Protein AF-A0A534D3G7-F1 (afdb_monomer_lite)

Radius of gyration: 12.49 Å; chains: 1; bounding box: 18×36×30 Å

pLDDT: mean 91.08, std 12.13, range [45.91, 98.31]

Sequence (69 aa):
MHWSFLRQMRLLVLRRGVELAIELKQHLFDTFYHAVALETPDGILVTADDRYLRAALGKAQIMHLMDWE

Foldseek 3Di:
DCVVVVVVLVVQLQVQLVVCCVQLVDDSVLSSQVSNQVSDVNRAAEDCPPSVCVSCVVPPRYDYNVVDD

Structure (mmCIF, N/CA/C/O backbone):
data_AF-A0A534D3G7-F1
#
_entry.id   AF-A0A534D3G7-F1
#
loop_
_atom_site.group_PDB
_atom_site.id
_atom_site.type_symbol
_atom_site.label_atom_id
_atom_site.label_alt_id
_atom_site.label_comp_id
_atom_site.label_asym_id
_atom_site.label_entity_id
_atom_site.label_seq_id
_atom_site.pdbx_PDB_ins_code
_atom_site.Cartn_x
_atom_site.Cartn_y
_atom_site.Cartn_z
_atom_site.occupancy
_atom_site.B_iso_or_equiv
_atom_site.auth_seq_id
_atom_site.auth_comp_id
_atom_site.auth_asym_id
_atom_site.auth_atom_id
_atom_site.pdbx_PDB_model_num
ATOM 1 N N . MET A 1 1 ? 11.543 17.676 -20.366 1.00 45.91 1 MET A N 1
ATOM 2 C CA . MET A 1 1 ? 10.568 17.894 -19.271 1.00 45.91 1 MET A CA 1
ATOM 3 C C . MET A 1 1 ? 10.222 16.540 -18.654 1.00 45.91 1 MET A C 1
ATOM 5 O O . MET A 1 1 ? 9.413 15.830 -19.222 1.00 45.91 1 MET A O 1
ATOM 9 N N . HIS A 1 2 ? 10.875 16.134 -17.561 1.00 58.31 2 HIS A N 1
ATOM 10 C CA . HIS A 1 2 ? 10.626 14.828 -16.908 1.00 58.31 2 HIS A CA 1
ATOM 11 C C . HIS A 1 2 ? 10.522 14.938 -15.367 1.00 58.31 2 HIS A C 1
ATOM 13 O O . HIS A 1 2 ? 10.171 13.992 -14.673 1.00 58.31 2 HIS A O 1
ATOM 19 N N . TRP A 1 3 ? 10.778 16.129 -14.813 1.00 51.25 3 TRP A N 1
ATOM 20 C CA . TRP A 1 3 ? 10.865 16.356 -13.367 1.00 51.25 3 TRP A CA 1
ATOM 21 C C . TRP A 1 3 ? 9.506 16.447 -12.657 1.00 51.25 3 TRP A C 1
ATOM 23 O O . TRP A 1 3 ? 9.411 16.097 -11.481 1.00 51.25 3 TRP A O 1
ATOM 33 N N . SER A 1 4 ? 8.447 16.884 -13.349 1.00 64.12 4 SER A N 1
ATOM 34 C CA . SER A 1 4 ? 7.108 17.022 -12.753 1.00 64.12 4 SER A CA 1
ATOM 35 C C . SER A 1 4 ? 6.480 15.668 -12.411 1.00 64.12 4 SER A C 1
ATOM 37 O O . SER A 1 4 ? 5.905 15.521 -11.336 1.00 64.12 4 SER A O 1
ATOM 39 N N . PHE A 1 5 ? 6.678 14.661 -13.267 1.00 61.03 5 PHE A N 1
ATOM 40 C CA . PHE A 1 5 ? 6.213 13.289 -13.044 1.00 61.03 5 PHE A CA 1
ATOM 41 C C . PHE A 1 5 ? 6.844 12.676 -11.784 1.00 61.03 5 PHE A C 1
ATOM 43 O O . PHE A 1 5 ? 6.139 12.196 -10.902 1.00 61.03 5 PHE A O 1
ATOM 50 N N . LEU A 1 6 ? 8.166 12.817 -11.624 1.00 62.88 6 LEU A N 1
ATOM 51 C CA . LEU A 1 6 ? 8.899 12.319 -10.451 1.00 62.88 6 LEU A CA 1
ATOM 52 C C . LEU A 1 6 ? 8.517 13.022 -9.136 1.00 62.88 6 LEU A C 1
ATOM 54 O O . LEU A 1 6 ? 8.676 12.452 -8.053 1.00 62.88 6 LEU A O 1
ATOM 58 N N . ARG A 1 7 ? 8.044 14.274 -9.196 1.00 67.31 7 ARG A N 1
ATOM 59 C CA . ARG A 1 7 ? 7.512 14.987 -8.022 1.00 67.31 7 ARG A CA 1
ATOM 60 C C . ARG A 1 7 ? 6.115 14.505 -7.650 1.00 67.31 7 ARG A C 1
ATOM 62 O O . ARG A 1 7 ? 5.849 14.306 -6.469 1.00 67.31 7 ARG A O 1
ATOM 69 N N . GLN A 1 8 ? 5.248 14.314 -8.638 1.00 71.12 8 GLN A N 1
ATOM 70 C CA . GLN A 1 8 ? 3.880 13.858 -8.410 1.00 71.12 8 GLN A CA 1
ATOM 71 C C . GLN A 1 8 ? 3.849 12.415 -7.890 1.00 71.12 8 GLN A C 1
ATOM 73 O O . GLN A 1 8 ? 3.171 12.145 -6.902 1.00 71.12 8 GLN A O 1
ATOM 78 N N . MET A 1 9 ? 4.686 11.540 -8.457 1.00 76.25 9 MET A N 1
ATOM 79 C CA . MET A 1 9 ? 4.879 10.162 -7.994 1.00 76.25 9 MET A CA 1
ATOM 80 C C . MET A 1 9 ? 5.262 10.098 -6.507 1.00 76.25 9 MET A C 1
ATOM 82 O O . MET A 1 9 ? 4.710 9.313 -5.745 1.00 76.25 9 MET A O 1
ATOM 86 N N . ARG A 1 10 ? 6.157 10.989 -6.053 1.00 83.62 10 ARG A N 1
ATOM 87 C CA . ARG A 1 10 ? 6.581 11.048 -4.645 1.00 83.62 10 ARG A CA 1
ATOM 88 C C . ARG A 1 10 ? 5.429 11.332 -3.682 1.00 83.62 10 ARG A C 1
ATOM 90 O O . ARG A 1 10 ? 5.373 10.726 -2.619 1.00 83.62 10 ARG A O 1
ATOM 97 N N . LEU A 1 11 ? 4.521 12.242 -4.032 1.00 89.88 11 LEU A N 1
ATOM 98 C CA . LEU A 1 11 ? 3.381 12.566 -3.170 1.00 89.88 11 LEU A CA 1
ATOM 99 C C . LEU A 1 11 ? 2.366 11.418 -3.109 1.00 89.88 11 LEU A C 1
ATOM 101 O O . LEU A 1 11 ? 1.819 11.159 -2.038 1.00 89.88 11 LEU A O 1
ATOM 105 N N . LEU A 1 12 ? 2.153 10.717 -4.227 1.00 92.75 12 LEU A N 1
ATOM 106 C CA . LEU A 1 12 ? 1.275 9.545 -4.285 1.00 92.75 12 LEU A CA 1
ATOM 107 C C . LEU A 1 12 ? 1.808 8.410 -3.409 1.00 92.75 12 LEU A C 1
ATOM 109 O O . LEU A 1 12 ? 1.078 7.918 -2.553 1.0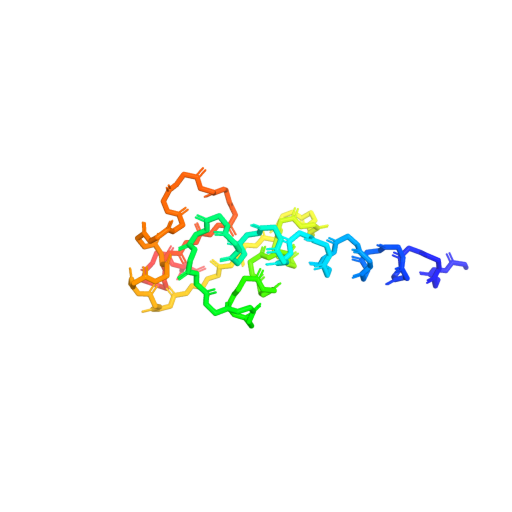0 92.75 12 LEU A O 1
ATOM 113 N N . VAL A 1 13 ? 3.099 8.087 -3.531 1.00 95.81 13 VAL A N 1
ATOM 114 C CA . VAL A 1 13 ? 3.756 7.059 -2.709 1.00 95.81 13 VAL A CA 1
ATOM 115 C C . VAL A 1 13 ? 3.671 7.389 -1.219 1.00 95.81 13 VAL A C 1
ATOM 117 O O . VAL A 1 13 ? 3.316 6.527 -0.417 1.00 95.81 13 VAL A O 1
ATOM 120 N N . LEU A 1 14 ? 3.954 8.638 -0.828 1.00 96.56 14 LEU A N 1
ATOM 121 C CA . LEU A 1 14 ? 3.901 9.040 0.581 1.00 96.56 14 LEU A CA 1
ATOM 122 C C . LEU A 1 14 ? 2.487 8.928 1.154 1.00 96.56 14 LEU A C 1
ATOM 124 O O . LEU A 1 14 ? 2.300 8.401 2.249 1.00 96.56 14 LEU A O 1
ATOM 128 N N . ARG A 1 15 ? 1.481 9.394 0.411 1.00 97.56 15 ARG A N 1
ATOM 129 C CA . ARG A 1 15 ? 0.086 9.281 0.838 1.00 97.56 15 ARG A CA 1
ATOM 130 C C . ARG A 1 15 ? -0.333 7.813 0.952 1.00 97.56 15 ARG A C 1
ATOM 132 O O . ARG A 1 15 ? -0.839 7.406 1.996 1.00 97.56 15 ARG A O 1
ATOM 139 N N . ARG A 1 16 ? -0.079 7.021 -0.092 1.00 97.44 16 ARG A N 1
ATOM 140 C CA . ARG A 1 16 ? -0.431 5.598 -0.156 1.00 97.44 16 ARG A CA 1
ATOM 141 C C . ARG A 1 16 ? 0.228 4.798 0.963 1.00 97.44 16 ARG A C 1
ATOM 143 O O . ARG A 1 16 ? -0.434 3.975 1.585 1.00 97.44 16 ARG A O 1
ATOM 150 N N . GLY A 1 17 ? 1.504 5.046 1.252 1.00 97.94 17 GLY A N 1
ATOM 151 C CA . GLY A 1 17 ? 2.208 4.329 2.313 1.00 97.94 17 GLY A CA 1
ATOM 152 C C . GLY A 1 17 ? 1.651 4.622 3.702 1.00 97.94 17 GLY A C 1
ATOM 153 O O . GLY A 1 17 ? 1.548 3.702 4.510 1.00 97.94 17 GLY A O 1
ATOM 154 N N . VAL A 1 18 ? 1.218 5.859 3.972 1.00 98.31 18 VAL A N 1
ATOM 155 C CA . VAL A 1 18 ? 0.531 6.197 5.231 1.00 98.31 18 VAL A CA 1
ATOM 156 C C . VAL A 1 18 ? -0.827 5.498 5.322 1.00 98.31 18 VAL A C 1
ATOM 158 O O . VAL A 1 18 ? -1.125 4.896 6.353 1.00 98.31 18 VAL A O 1
ATOM 161 N N . GLU A 1 19 ? -1.628 5.530 4.252 1.00 98.00 19 GLU A N 1
ATOM 162 C CA . GLU A 1 19 ? -2.926 4.836 4.195 1.00 98.00 19 GLU A CA 1
ATOM 163 C C . GLU A 1 19 ? -2.756 3.327 4.456 1.00 98.00 19 GLU A C 1
ATOM 165 O O . GLU A 1 19 ? -3.435 2.768 5.318 1.00 98.00 19 GLU A O 1
ATOM 170 N N . LEU A 1 20 ? -1.779 2.690 3.801 1.00 97.88 20 LEU A N 1
ATOM 171 C CA . LEU A 1 20 ? -1.443 1.280 4.014 1.00 97.88 20 LEU A CA 1
ATOM 172 C C . LEU A 1 20 ? -0.943 0.993 5.434 1.00 97.88 20 LEU A C 1
ATOM 174 O O . LEU A 1 20 ? -1.288 -0.043 5.996 1.00 97.88 20 LEU A O 1
ATOM 178 N N . ALA A 1 21 ? -0.135 1.876 6.029 1.00 98.25 21 ALA A N 1
ATOM 179 C CA . ALA A 1 21 ? 0.386 1.667 7.384 1.00 98.25 21 ALA A CA 1
ATOM 180 C C . ALA A 1 21 ? -0.751 1.614 8.408 1.00 98.25 21 ALA A C 1
ATOM 182 O O . ALA A 1 21 ? -0.766 0.747 9.284 1.00 98.25 21 ALA A O 1
ATOM 183 N N . ILE A 1 22 ? -1.724 2.517 8.260 1.00 97.94 22 ILE A N 1
ATOM 184 C CA . ILE A 1 22 ? -2.914 2.578 9.110 1.00 97.94 22 ILE A CA 1
ATOM 185 C C . ILE A 1 22 ? -3.788 1.341 8.890 1.00 97.94 22 ILE A C 1
ATOM 187 O O . ILE A 1 22 ? -4.179 0.690 9.859 1.00 97.94 22 ILE A O 1
ATOM 191 N N . GLU A 1 23 ? -4.078 1.005 7.631 1.00 97.31 23 GLU A N 1
ATOM 192 C CA . GLU A 1 23 ? -4.972 -0.101 7.282 1.00 97.31 23 GLU A CA 1
ATOM 193 C C . GLU A 1 23 ? -4.410 -1.462 7.719 1.00 97.31 23 GLU A C 1
ATOM 195 O O . GLU A 1 23 ? -5.101 -2.246 8.368 1.00 97.31 23 GLU A O 1
ATOM 200 N N . LEU A 1 24 ? -3.141 -1.729 7.401 1.00 96.31 24 LEU A N 1
ATOM 201 C CA . LEU A 1 24 ? -2.503 -3.028 7.630 1.00 96.31 24 LEU A CA 1
ATOM 202 C C . LEU A 1 24 ? -1.885 -3.159 9.029 1.00 96.31 24 LEU A C 1
ATOM 204 O O . LEU A 1 24 ? -1.415 -4.240 9.400 1.00 96.31 24 LEU A O 1
ATOM 208 N N . LYS A 1 25 ? -1.849 -2.064 9.803 1.00 97.00 25 LYS A N 1
ATOM 209 C CA . LYS A 1 25 ? -1.159 -1.965 11.100 1.00 97.00 25 LYS A CA 1
ATOM 210 C C . LYS A 1 25 ? 0.304 -2.431 11.018 1.00 97.00 25 LYS A C 1
ATOM 212 O O . LYS A 1 25 ? 0.789 -3.133 11.907 1.00 97.00 25 LYS A O 1
ATOM 217 N N . GLN A 1 26 ? 0.985 -2.063 9.933 1.00 97.19 26 GLN A N 1
ATOM 218 C CA . GLN A 1 26 ? 2.398 -2.377 9.683 1.00 97.19 26 GLN A CA 1
ATOM 219 C C . GLN A 1 26 ? 3.273 -1.130 9.806 1.00 97.19 26 GLN A C 1
ATOM 221 O O . GLN A 1 26 ? 2.775 -0.002 9.861 1.00 97.19 26 GLN A O 1
ATOM 226 N N . HIS A 1 27 ? 4.591 -1.326 9.859 1.00 96.31 27 HIS A N 1
ATOM 227 C CA . HIS A 1 27 ? 5.525 -0.211 9.914 1.00 96.31 27 HIS A CA 1
ATOM 228 C C . HIS A 1 27 ? 5.457 0.620 8.632 1.00 96.31 27 HIS A C 1
ATOM 230 O O . HIS A 1 27 ? 5.394 0.095 7.523 1.00 96.31 27 HIS A O 1
ATOM 236 N N . LEU A 1 28 ? 5.522 1.942 8.804 1.00 96.50 28 LEU A N 1
ATOM 237 C CA . LEU A 1 28 ? 5.424 2.904 7.708 1.00 96.50 28 LEU A CA 1
ATOM 238 C C . LEU A 1 28 ? 6.479 2.678 6.611 1.00 96.50 28 LEU A C 1
ATOM 240 O O . LEU A 1 28 ? 6.229 2.937 5.440 1.00 96.50 28 LEU A O 1
ATOM 244 N N . PHE A 1 29 ? 7.668 2.202 6.982 1.00 95.56 29 PHE A N 1
ATOM 245 C CA . PHE A 1 29 ? 8.730 1.945 6.013 1.00 95.56 29 PHE A CA 1
ATOM 246 C C . PHE A 1 29 ? 8.401 0.759 5.104 1.00 95.56 29 PHE A C 1
ATOM 248 O O . PHE A 1 29 ? 8.547 0.886 3.890 1.00 95.56 29 PHE A O 1
ATOM 255 N N . ASP A 1 30 ? 7.871 -0.336 5.653 1.00 95.56 30 ASP A N 1
ATOM 256 C CA . ASP A 1 30 ? 7.451 -1.500 4.862 1.00 95.56 30 ASP A CA 1
ATOM 257 C C . ASP A 1 30 ? 6.335 -1.111 3.887 1.00 95.56 30 ASP A C 1
ATOM 259 O O . ASP A 1 30 ? 6.345 -1.476 2.709 1.00 95.56 30 ASP A O 1
ATOM 263 N N . THR A 1 31 ? 5.395 -0.279 4.345 1.00 97.81 31 THR A N 1
ATOM 264 C CA . THR A 1 31 ? 4.300 0.191 3.495 1.00 97.81 31 THR A CA 1
ATOM 265 C C . THR A 1 31 ? 4.719 1.212 2.446 1.00 97.81 31 THR A C 1
ATOM 267 O O . THR A 1 31 ? 4.036 1.313 1.428 1.00 97.81 31 THR A O 1
ATOM 270 N N . PHE A 1 32 ? 5.836 1.927 2.612 1.00 97.69 32 PHE A N 1
ATOM 271 C CA . PHE A 1 32 ? 6.378 2.760 1.537 1.00 97.69 32 PHE A CA 1
ATOM 272 C C . PHE A 1 32 ? 6.954 1.937 0.392 1.00 97.69 32 PHE A C 1
ATOM 274 O O . PHE A 1 32 ? 6.697 2.282 -0.759 1.00 97.69 32 PHE A O 1
ATOM 281 N N . TYR A 1 33 ? 7.669 0.843 0.665 1.00 96.44 33 TYR A N 1
ATOM 282 C CA . TYR A 1 33 ? 8.137 -0.041 -0.408 1.00 96.44 33 TYR A CA 1
ATOM 283 C C . TYR A 1 33 ? 6.963 -0.631 -1.191 1.00 96.44 33 TYR A C 1
ATOM 285 O O . TYR A 1 33 ? 6.973 -0.641 -2.422 1.00 96.44 33 TYR A O 1
ATOM 293 N N . HIS A 1 34 ? 5.902 -1.021 -0.487 1.00 97.44 34 HIS A N 1
ATOM 294 C CA . HIS A 1 34 ? 4.683 -1.498 -1.128 1.00 97.44 34 HIS A CA 1
ATOM 295 C C . HIS A 1 34 ? 3.970 -0.393 -1.923 1.00 97.44 34 HIS A C 1
ATOM 297 O O . HIS A 1 34 ? 3.535 -0.613 -3.049 1.00 97.44 34 HIS A O 1
ATOM 303 N N . ALA A 1 35 ? 3.899 0.825 -1.386 1.00 97.81 35 ALA A N 1
ATOM 304 C CA . ALA A 1 35 ? 3.331 1.966 -2.096 1.00 97.81 35 ALA A CA 1
ATOM 305 C C . ALA A 1 35 ? 4.110 2.308 -3.374 1.00 97.81 35 ALA A C 1
ATOM 307 O O . ALA A 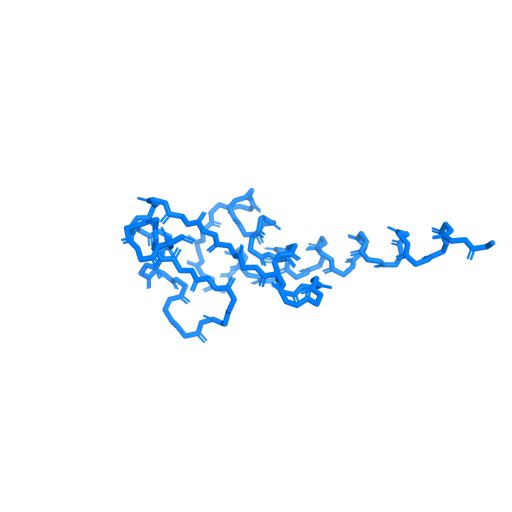1 35 ? 3.497 2.650 -4.378 1.00 97.81 35 ALA A O 1
ATOM 308 N N . VAL A 1 36 ? 5.442 2.192 -3.369 1.00 96.75 36 VAL A N 1
ATOM 309 C CA . VAL A 1 36 ? 6.249 2.355 -4.589 1.00 96.75 36 VAL A CA 1
ATOM 310 C C . VAL A 1 36 ? 5.854 1.322 -5.637 1.00 96.75 36 VAL A C 1
ATOM 312 O O . VAL A 1 36 ? 5.655 1.702 -6.788 1.00 96.75 36 VAL A O 1
ATOM 315 N N . ALA A 1 3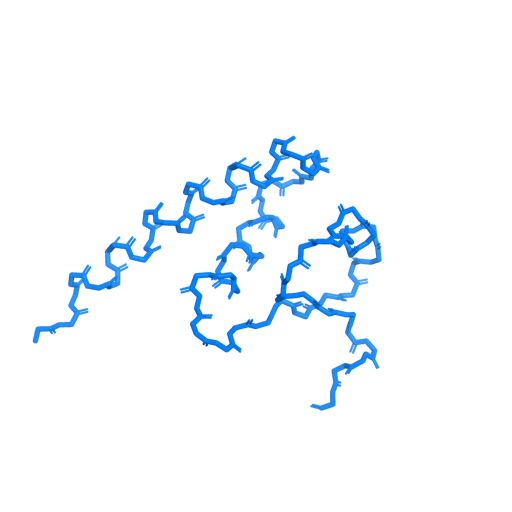7 ? 5.709 0.051 -5.252 1.00 96.62 37 ALA A N 1
ATOM 316 C CA . ALA A 1 37 ? 5.267 -0.992 -6.174 1.00 96.62 37 ALA A CA 1
ATOM 317 C C . ALA A 1 37 ? 3.886 -0.667 -6.766 1.00 96.62 37 ALA A C 1
ATOM 319 O O . ALA A 1 37 ? 3.728 -0.716 -7.980 1.00 96.62 37 ALA A O 1
ATOM 320 N N . LEU A 1 38 ? 2.934 -0.232 -5.934 1.00 96.19 38 LEU A N 1
ATOM 321 C CA . LEU A 1 38 ? 1.571 0.102 -6.361 1.00 96.19 38 LEU A CA 1
ATOM 322 C C . LEU A 1 38 ? 1.473 1.300 -7.316 1.00 96.19 38 LEU A C 1
ATOM 324 O O . LEU A 1 38 ? 0.600 1.344 -8.177 1.00 96.19 38 LEU A O 1
ATOM 328 N N . GLU A 1 39 ? 2.338 2.299 -7.148 1.00 95.06 39 GLU A N 1
ATOM 329 C CA . GLU A 1 39 ? 2.314 3.517 -7.970 1.00 95.06 39 GLU A CA 1
ATOM 330 C C . GLU A 1 39 ? 3.257 3.420 -9.189 1.00 95.06 39 GLU A C 1
ATOM 332 O O . GLU A 1 39 ? 3.264 4.299 -10.052 1.00 95.06 39 GLU A O 1
ATOM 337 N N . THR A 1 40 ? 4.041 2.341 -9.291 1.00 93.31 40 THR A N 1
ATOM 338 C CA . THR A 1 40 ? 4.918 2.074 -10.436 1.00 93.31 40 THR A CA 1
ATOM 339 C C . THR A 1 40 ? 4.231 1.094 -11.388 1.00 93.31 40 THR A C 1
ATOM 341 O O . THR A 1 40 ? 3.857 0.001 -10.958 1.00 93.31 40 THR A O 1
ATOM 344 N N . PRO A 1 41 ? 4.082 1.432 -12.683 1.00 91.75 41 PRO A N 1
ATOM 345 C CA . PRO A 1 41 ? 3.622 0.470 -13.680 1.00 91.75 41 PRO A CA 1
ATOM 346 C C . PRO A 1 41 ? 4.473 -0.803 -13.634 1.00 91.75 41 PRO A C 1
ATOM 348 O O . PRO A 1 41 ? 5.699 -0.712 -13.622 1.00 91.75 41 PRO A O 1
ATOM 351 N N . ASP A 1 42 ? 3.817 -1.960 -13.555 1.00 93.12 42 ASP A N 1
ATOM 352 C CA . ASP A 1 42 ? 4.446 -3.288 -13.464 1.00 93.12 42 ASP A CA 1
ATOM 353 C C . ASP A 1 42 ? 5.374 -3.487 -12.246 1.00 93.12 42 ASP A C 1
ATOM 355 O O . ASP A 1 42 ? 6.124 -4.459 -12.169 1.00 93.12 42 ASP A O 1
ATOM 359 N N . GLY A 1 43 ? 5.317 -2.585 -11.258 1.00 95.25 43 GLY A N 1
ATOM 360 C CA . GLY A 1 43 ? 6.066 -2.708 -10.015 1.00 95.25 43 GLY A CA 1
ATOM 361 C C . GLY A 1 43 ? 5.547 -3.867 -9.168 1.00 95.25 43 GLY A C 1
ATOM 362 O O . GLY A 1 43 ? 4.338 -4.048 -9.027 1.00 95.25 43 GLY A O 1
ATOM 363 N N . ILE A 1 44 ? 6.455 -4.636 -8.571 1.00 97.00 44 ILE A N 1
ATOM 364 C CA . ILE A 1 44 ? 6.118 -5.703 -7.626 1.00 97.00 44 ILE A CA 1
ATOM 365 C C . ILE A 1 44 ? 7.013 -5.561 -6.397 1.00 97.00 44 ILE A C 1
ATOM 367 O O . ILE A 1 44 ? 8.236 -5.483 -6.510 1.00 97.00 44 ILE A O 1
ATOM 371 N N . LEU A 1 45 ? 6.404 -5.534 -5.212 1.00 97.31 45 LEU A N 1
ATOM 372 C CA . LEU A 1 45 ? 7.125 -5.694 -3.960 1.00 97.31 45 LEU A CA 1
ATOM 373 C C . LEU A 1 45 ? 7.433 -7.178 -3.751 1.00 97.31 45 LEU A C 1
ATOM 375 O O . LEU A 1 45 ? 6.555 -7.959 -3.397 1.00 97.31 45 LEU A O 1
ATOM 379 N N . VAL A 1 46 ? 8.693 -7.555 -3.922 1.00 97.19 46 VAL A N 1
ATOM 380 C CA . VAL A 1 46 ? 9.186 -8.884 -3.549 1.00 97.19 46 VAL A CA 1
ATOM 381 C C . VAL A 1 46 ? 9.641 -8.839 -2.095 1.00 97.19 46 VAL A C 1
ATOM 383 O O . VAL A 1 46 ? 10.471 -8.001 -1.737 1.00 97.19 46 VAL A O 1
ATOM 386 N N . THR A 1 47 ? 9.105 -9.711 -1.240 1.00 96.56 47 THR A N 1
ATOM 387 C CA . THR A 1 47 ? 9.442 -9.717 0.190 1.00 96.56 47 THR A CA 1
ATOM 388 C C . THR A 1 47 ? 9.676 -11.120 0.743 1.00 96.56 47 THR A C 1
ATOM 390 O O . THR A 1 47 ? 8.941 -12.054 0.438 1.00 96.56 47 THR A O 1
ATOM 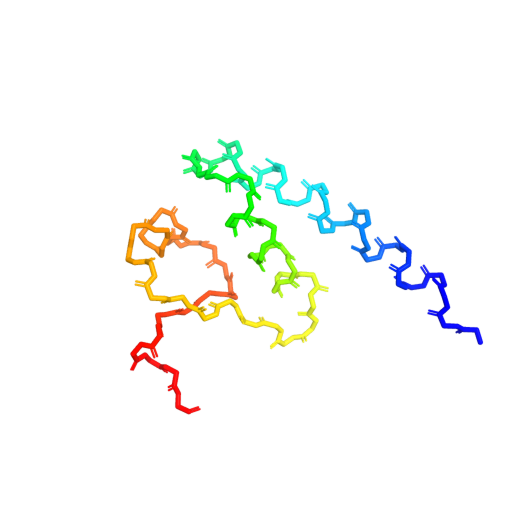393 N N . ALA A 1 48 ? 10.694 -11.259 1.594 1.00 97.44 48 ALA A N 1
ATOM 394 C CA . ALA A 1 48 ? 10.890 -12.438 2.444 1.00 97.44 48 ALA A CA 1
ATOM 395 C C . ALA A 1 48 ? 10.171 -12.307 3.799 1.00 97.44 48 ALA A C 1
ATOM 397 O O . ALA A 1 48 ? 10.231 -13.212 4.629 1.00 97.44 48 ALA A O 1
ATOM 398 N N . ASP A 1 49 ? 9.534 -11.161 4.063 1.00 96.69 49 ASP A N 1
ATOM 399 C CA . ASP A 1 49 ? 8.773 -10.946 5.287 1.00 96.69 49 ASP A CA 1
ATOM 400 C C . ASP A 1 49 ? 7.381 -11.569 5.161 1.00 96.69 49 ASP A C 1
ATOM 402 O O . ASP A 1 49 ? 6.411 -10.956 4.709 1.00 96.69 49 ASP A O 1
ATOM 406 N N . ASP A 1 50 ? 7.292 -12.801 5.639 1.00 96.44 50 ASP A N 1
ATOM 407 C CA . ASP A 1 50 ? 6.066 -13.569 5.789 1.00 96.44 50 ASP A CA 1
ATOM 408 C C . ASP A 1 50 ? 4.967 -12.857 6.592 1.00 96.44 50 ASP A C 1
ATOM 410 O O . ASP A 1 50 ? 3.772 -13.035 6.334 1.00 96.44 50 ASP A O 1
ATOM 414 N N . ARG A 1 51 ? 5.332 -12.081 7.621 1.00 96.06 51 ARG A N 1
ATOM 415 C CA . ARG A 1 51 ? 4.356 -11.357 8.444 1.00 96.06 51 ARG A CA 1
ATOM 416 C C . ARG A 1 51 ? 3.745 -10.225 7.635 1.00 96.06 51 ARG A C 1
ATOM 418 O O . ARG A 1 51 ? 2.522 -10.077 7.662 1.00 96.06 51 ARG A O 1
ATOM 425 N N . TYR A 1 52 ? 4.574 -9.457 6.936 1.00 96.94 52 TYR A N 1
ATOM 426 C CA . TYR A 1 52 ? 4.097 -8.383 6.077 1.00 96.94 52 TYR A CA 1
ATOM 427 C C . TYR A 1 52 ? 3.264 -8.934 4.918 1.00 96.94 52 TYR A C 1
ATOM 429 O O . TYR A 1 52 ? 2.151 -8.459 4.696 1.00 96.94 52 TYR A O 1
ATOM 437 N N . LEU A 1 53 ? 3.748 -9.988 4.250 1.00 96.88 53 LEU A N 1
ATOM 438 C CA . LEU A 1 53 ? 3.031 -10.659 3.168 1.00 96.88 53 LEU A CA 1
ATOM 439 C C . LEU A 1 53 ? 1.637 -11.101 3.623 1.00 96.88 53 LEU A C 1
ATOM 441 O O . LEU A 1 53 ? 0.654 -10.770 2.968 1.00 96.88 53 LEU A O 1
ATOM 445 N N . ARG A 1 54 ? 1.534 -11.763 4.78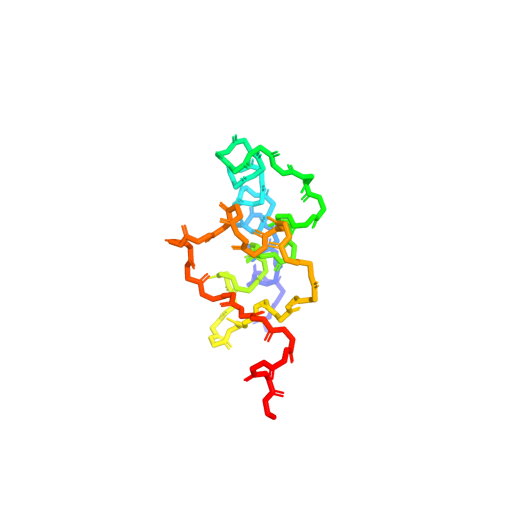7 1.00 96.50 54 ARG A N 1
ATOM 446 C CA . ARG A 1 54 ? 0.245 -12.160 5.375 1.00 96.50 54 ARG A CA 1
ATOM 447 C C . ARG A 1 54 ? -0.661 -10.975 5.686 1.00 96.50 54 ARG A C 1
ATOM 449 O O . ARG A 1 54 ? -1.853 -11.039 5.408 1.00 96.50 54 ARG A O 1
ATOM 456 N N . ALA A 1 55 ? -0.118 -9.913 6.279 1.00 96.31 55 ALA A N 1
ATOM 457 C CA . ALA A 1 55 ? -0.894 -8.720 6.606 1.00 96.31 55 ALA A CA 1
ATOM 458 C C . ALA A 1 55 ? -1.422 -8.014 5.351 1.00 96.31 55 ALA A C 1
ATOM 460 O O . ALA A 1 55 ? -2.504 -7.440 5.383 1.00 96.31 55 ALA A O 1
ATOM 461 N N . ALA A 1 56 ? -0.667 -8.079 4.256 1.00 96.00 56 ALA A N 1
ATOM 462 C CA . ALA A 1 56 ? -0.996 -7.482 2.975 1.00 96.00 56 ALA A CA 1
ATOM 463 C C . ALA A 1 56 ? -1.769 -8.420 2.029 1.00 96.00 56 ALA A C 1
ATOM 465 O O . ALA A 1 56 ? -2.034 -8.024 0.895 1.00 96.00 56 ALA A O 1
ATOM 466 N N . LEU A 1 57 ? -2.153 -9.630 2.462 1.00 86.06 57 LEU A N 1
ATOM 467 C CA . LEU A 1 57 ? -2.967 -10.546 1.655 1.00 86.06 57 LEU A CA 1
ATOM 468 C C . LEU A 1 57 ? -4.269 -9.845 1.238 1.00 86.06 57 LEU A C 1
ATOM 470 O O . LEU A 1 57 ? -5.090 -9.478 2.076 1.00 86.06 57 LEU A O 1
ATOM 474 N N . GLY A 1 58 ? -4.441 -9.635 -0.069 1.00 88.00 58 GLY A N 1
ATOM 475 C CA . GLY A 1 58 ? -5.552 -8.862 -0.643 1.00 88.00 58 GLY A CA 1
ATOM 476 C C . GLY A 1 58 ? -5.158 -7.477 -1.171 1.00 88.00 58 GLY A C 1
ATOM 477 O O . GLY A 1 58 ? -5.981 -6.803 -1.789 1.00 88.00 58 GLY A O 1
ATOM 478 N N . LYS A 1 59 ? -3.905 -7.055 -0.983 1.00 91.44 59 LYS A N 1
ATOM 479 C CA . LYS A 1 59 ? -3.281 -5.964 -1.737 1.00 91.44 59 LYS A CA 1
ATOM 480 C C . LYS A 1 59 ? -2.562 -6.544 -2.958 1.00 91.44 59 LYS A C 1
ATOM 482 O O . LYS A 1 59 ? -1.998 -7.631 -2.891 1.00 91.44 59 LYS A O 1
ATOM 487 N N . ALA A 1 60 ? -2.648 -5.845 -4.087 1.00 93.38 60 ALA A N 1
ATOM 488 C CA . ALA A 1 60 ? -1.981 -6.242 -5.325 1.00 93.38 60 ALA A CA 1
ATOM 489 C C . ALA A 1 60 ? -0.482 -5.898 -5.281 1.00 93.38 60 ALA A C 1
ATOM 491 O O . ALA A 1 60 ? -0.046 -5.183 -4.388 1.00 93.38 60 ALA A O 1
ATOM 492 N N . GLN A 1 61 ? 0.280 -6.348 -6.283 1.00 95.56 61 GLN A N 1
ATOM 493 C CA . GLN A 1 61 ? 1.675 -5.931 -6.505 1.00 95.56 61 GLN A CA 1
ATOM 494 C C . GLN A 1 61 ? 2.629 -6.257 -5.343 1.00 95.56 61 GLN A C 1
ATOM 496 O O . GLN A 1 61 ? 3.574 -5.519 -5.066 1.00 95.56 61 GLN A O 1
ATOM 501 N N . ILE A 1 62 ? 2.409 -7.406 -4.705 1.00 97.38 62 ILE A N 1
ATOM 502 C CA . ILE A 1 62 ? 3.296 -8.003 -3.708 1.00 97.38 62 ILE A CA 1
ATOM 503 C C . ILE A 1 62 ? 3.436 -9.502 -3.978 1.00 97.38 62 ILE A C 1
ATOM 505 O O . ILE A 1 62 ? 2.462 -10.151 -4.360 1.00 97.38 62 ILE A O 1
ATOM 509 N N . MET A 1 63 ? 4.628 -10.054 -3.766 1.00 96.62 63 MET A N 1
ATOM 510 C CA . MET A 1 63 ? 4.866 -11.495 -3.816 1.00 96.62 63 MET A CA 1
ATOM 511 C C . MET A 1 63 ? 5.931 -11.944 -2.823 1.00 96.62 63 MET A C 1
ATOM 513 O O . MET A 1 63 ? 6.763 -11.153 -2.365 1.00 96.62 63 MET A O 1
ATOM 517 N N . HIS A 1 64 ? 5.8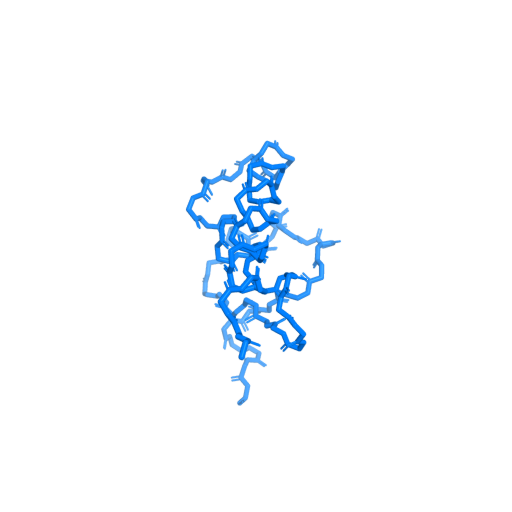98 -13.232 -2.500 1.00 97.25 64 HIS A N 1
ATOM 518 C CA . HIS A 1 64 ? 6.906 -13.835 -1.650 1.00 97.25 64 HIS A CA 1
ATOM 519 C C . HIS A 1 64 ? 8.232 -13.990 -2.404 1.00 97.25 64 HIS A C 1
ATOM 521 O O . HIS A 1 64 ? 8.244 -14.288 -3.597 1.00 97.25 64 HIS A O 1
ATOM 527 N N . LEU A 1 65 ? 9.357 -13.840 -1.700 1.00 97.19 65 LEU A N 1
ATOM 528 C CA . LEU A 1 65 ? 10.695 -13.969 -2.286 1.00 97.19 65 LEU A CA 1
ATOM 529 C C . LEU A 1 65 ? 10.920 -15.336 -2.943 1.00 97.19 65 LEU A C 1
ATOM 531 O O . LEU A 1 65 ? 11.609 -15.418 -3.950 1.00 97.19 65 LEU A O 1
ATOM 535 N N . MET A 1 66 ? 10.336 -16.401 -2.394 1.00 96.94 66 MET A N 1
ATOM 536 C CA . MET A 1 66 ? 10.505 -17.752 -2.946 1.00 96.94 66 MET A CA 1
ATOM 537 C C . MET A 1 66 ? 9.728 -17.988 -4.246 1.00 96.94 66 MET A C 1
ATOM 539 O O . MET A 1 66 ? 10.008 -18.970 -4.923 1.00 96.94 66 MET A O 1
ATOM 543 N N . ASP A 1 67 ? 8.785 -17.107 -4.586 1.00 95.94 67 ASP A N 1
ATOM 544 C CA . ASP A 1 67 ? 8.014 -17.183 -5.832 1.00 95.94 67 ASP A CA 1
ATOM 545 C C . ASP A 1 67 ? 8.632 -16.307 -6.940 1.00 95.94 67 ASP A C 1
ATOM 547 O O . ASP A 1 67 ? 8.100 -16.244 -8.046 1.00 95.94 67 ASP A O 1
ATOM 551 N N . TRP A 1 68 ? 9.709 -15.570 -6.636 1.00 93.25 68 TRP A N 1
ATOM 552 C CA . TRP A 1 68 ? 10.385 -14.674 -7.575 1.00 93.25 68 TRP A CA 1
ATOM 553 C C . TRP A 1 68 ? 11.405 -15.448 -8.416 1.00 93.25 68 TRP A C 1
ATOM 555 O O . TRP A 1 68 ? 12.430 -15.889 -7.890 1.00 93.25 68 TRP A O 1
ATOM 565 N N . GLU A 1 69 ? 11.110 -15.599 -9.710 1.00 81.31 69 GLU A N 1
ATOM 566 C CA . GLU A 1 69 ? 11.981 -16.222 -10.723 1.00 81.31 69 GLU A CA 1
ATOM 567 C C . GLU A 1 69 ? 12.905 -15.211 -11.419 1.00 81.31 69 GLU A C 1
ATOM 569 O O . GLU A 1 69 ? 12.419 -14.136 -11.848 1.00 81.31 69 GLU A O 1
#

Secondary structure (DSSP, 8-state):
--HHHHHHHHHHHHHHHHHHHHHHT--HHHHHHHHHHHHSTT--EEE--HHHHHHTBTBSSEEEGGG--